Protein AF-A0A5C7SI36-F1 (afdb_monomer_lite)

Foldseek 3Di:
DWDDDPPDIDDPDDDQKDWDWDDDDPPIDIDMDGDDDD

Radius of gyration: 12.21 Å; chains: 1; bounding box: 29×19×30 Å

Sequence (38 aa):
NYRVQGDRYIVDTIFDKAILIAGVGRSQDRVTITRTGK

pLDDT: mean 91.68, std 5.78, range [60.66, 96.81]

Organism: Thauera aminoaromatica (NCBI:txid164330)

Secondary structure (DSSP, 8-state):
-EEEETTEEEESS--SEEEEEESSTT--EEEEEE----

Structure (mmCIF, N/CA/C/O backbone):
data_AF-A0A5C7SI36-F1
#
_entry.id   AF-A0A5C7SI36-F1
#
loop_
_atom_site.group_PDB
_atom_site.id
_atom_sit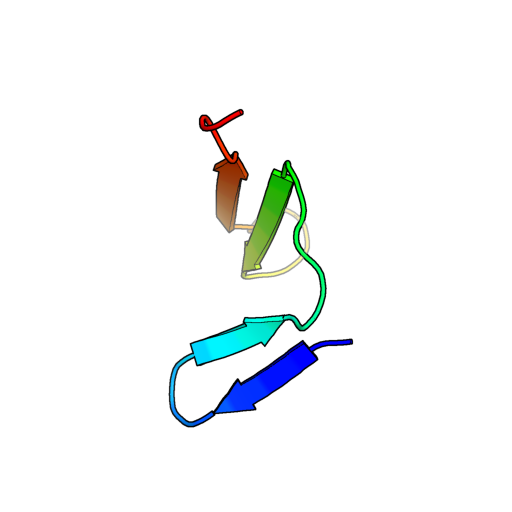e.type_symbol
_atom_site.label_atom_id
_atom_site.label_alt_id
_atom_site.label_comp_id
_atom_site.label_asym_id
_atom_site.label_entity_id
_atom_site.label_seq_id
_atom_site.pdbx_PDB_ins_code
_atom_site.Cartn_x
_atom_site.Cartn_y
_atom_site.Cartn_z
_atom_site.occupancy
_atom_site.B_iso_or_equiv
_atom_site.auth_seq_id
_atom_site.auth_comp_id
_atom_site.auth_asym_id
_atom_site.auth_atom_id
_atom_site.pdbx_PDB_model_num
ATOM 1 N N . ASN A 1 1 ? -10.071 -8.337 -0.646 1.00 87.00 1 ASN A N 1
ATOM 2 C CA . ASN A 1 1 ? -10.226 -7.976 -2.072 1.00 87.00 1 ASN A CA 1
ATOM 3 C C . ASN A 1 1 ? -9.521 -6.672 -2.353 1.00 87.00 1 ASN A C 1
ATOM 5 O O . ASN A 1 1 ? -9.539 -5.791 -1.499 1.00 87.00 1 ASN A O 1
ATOM 9 N N . TYR A 1 2 ? -8.884 -6.575 -3.518 1.00 88.44 2 TYR A N 1
ATOM 10 C CA . TYR A 1 2 ? -8.309 -5.329 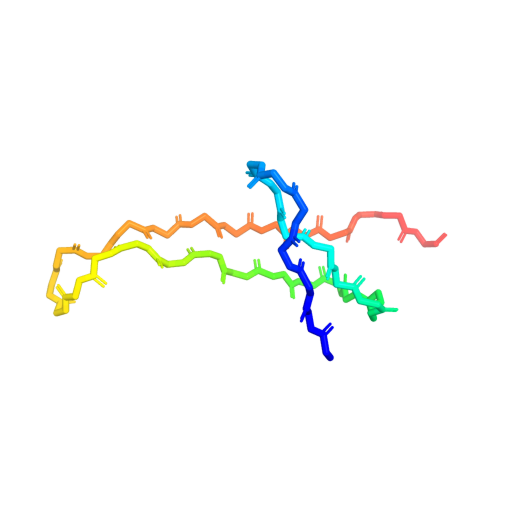-4.005 1.00 88.44 2 TYR A CA 1
ATOM 11 C C . TYR A 1 2 ? -8.765 -5.075 -5.438 1.00 88.44 2 TYR A C 1
ATOM 13 O O . TYR A 1 2 ? -9.080 -6.007 -6.179 1.00 88.44 2 TYR A O 1
ATOM 21 N N . ARG A 1 3 ? -8.812 -3.803 -5.811 1.00 94.19 3 ARG A N 1
ATOM 22 C CA . ARG A 1 3 ? -9.164 -3.328 -7.146 1.00 94.19 3 ARG A CA 1
ATOM 23 C C . ARG A 1 3 ? -8.103 -2.332 -7.596 1.00 94.19 3 ARG A C 1
ATOM 25 O O . ARG A 1 3 ? -7.552 -1.606 -6.772 1.00 94.19 3 ARG A O 1
ATOM 32 N N . VAL A 1 4 ? -7.807 -2.308 -8.889 1.00 93.38 4 VAL A N 1
ATOM 33 C CA . VAL A 1 4 ? -6.895 -1.321 -9.480 1.00 93.38 4 VAL A CA 1
ATOM 34 C C . VAL A 1 4 ? -7.726 -0.162 -10.011 1.00 93.38 4 VAL A C 1
ATOM 36 O O . VAL A 1 4 ? -8.706 -0.383 -10.721 1.00 93.38 4 VAL A O 1
ATOM 39 N N . GLN A 1 5 ? -7.340 1.066 -9.676 1.00 95.44 5 GLN A N 1
ATOM 40 C CA . GLN A 1 5 ? -7.936 2.277 -10.228 1.00 95.44 5 GLN A CA 1
ATOM 41 C C . GLN A 1 5 ? -6.820 3.220 -10.678 1.00 95.44 5 GLN A C 1
ATOM 43 O O . GLN A 1 5 ? -6.193 3.881 -9.855 1.00 95.44 5 GLN A O 1
ATOM 48 N N . GLY A 1 6 ? -6.573 3.288 -11.987 1.00 95.31 6 GLY A N 1
ATOM 49 C CA . GLY A 1 6 ? -5.464 4.073 -12.529 1.00 95.31 6 GLY A CA 1
ATOM 50 C C . GLY A 1 6 ? -4.119 3.580 -11.990 1.00 95.31 6 GLY A C 1
ATOM 51 O O . GLY A 1 6 ? -3.716 2.457 -12.275 1.00 95.31 6 GLY A O 1
ATOM 52 N N . ASP A 1 7 ? -3.457 4.418 -11.197 1.00 94.12 7 ASP A N 1
ATOM 53 C CA . ASP A 1 7 ? -2.123 4.203 -10.630 1.00 94.12 7 ASP A CA 1
ATOM 54 C C . ASP A 1 7 ? -2.121 3.672 -9.185 1.00 94.12 7 ASP A C 1
ATOM 56 O O . ASP A 1 7 ? -1.056 3.521 -8.585 1.00 94.12 7 ASP A O 1
ATOM 60 N N . ARG A 1 8 ? -3.293 3.382 -8.603 1.00 92.06 8 ARG A N 1
ATOM 61 C CA . ARG A 1 8 ? -3.412 2.957 -7.200 1.00 92.06 8 ARG A CA 1
ATOM 62 C C . ARG A 1 8 ? -4.214 1.676 -7.019 1.00 92.06 8 ARG A C 1
ATOM 64 O O . ARG A 1 8 ? -5.130 1.363 -7.782 1.00 92.06 8 ARG A O 1
ATOM 71 N N . TYR A 1 9 ? -3.906 0.981 -5.930 1.00 90.75 9 TYR A N 1
ATOM 72 C CA . TYR A 1 9 ? -4.671 -0.159 -5.441 1.00 90.75 9 TYR A CA 1
ATOM 73 C C . TYR A 1 9 ? -5.643 0.300 -4.357 1.00 90.75 9 TYR A C 1
ATOM 75 O O . TYR A 1 9 ? -5.245 0.933 -3.381 1.00 90.75 9 TYR A O 1
ATOM 83 N N . ILE A 1 10 ? -6.915 -0.043 -4.521 1.00 91.88 10 ILE A N 1
ATOM 84 C CA . ILE A 1 10 ? -7.957 0.165 -3.518 1.00 91.88 10 ILE A CA 1
ATOM 85 C C . ILE A 1 10 ? -8.225 -1.176 -2.860 1.00 91.88 10 ILE A C 1
ATOM 87 O O . ILE A 1 10 ? -8.602 -2.139 -3.526 1.00 91.88 10 ILE A O 1
ATOM 91 N N . VAL A 1 11 ? -8.011 -1.235 -1.552 1.00 91.00 11 VAL A N 1
ATOM 92 C CA . VAL A 1 11 ? -8.277 -2.420 -0.740 1.00 91.00 11 VAL A CA 1
ATOM 93 C C . VAL A 1 11 ? -9.523 -2.138 0.080 1.00 91.00 11 VAL A C 1
ATOM 95 O O . VAL A 1 11 ? -9.579 -1.146 0.799 1.00 91.00 11 VAL A O 1
ATOM 98 N N . ASP A 1 12 ? -10.522 -3.010 -0.032 1.00 89.88 12 ASP A N 1
ATOM 99 C CA . ASP A 1 12 ? -11.814 -2.807 0.640 1.00 89.88 12 ASP A CA 1
ATOM 100 C C . ASP A 1 12 ? -11.733 -3.064 2.159 1.00 89.88 12 ASP A C 1
ATOM 102 O O . ASP A 1 12 ? -12.629 -2.702 2.914 1.00 89.88 12 ASP A O 1
ATOM 106 N N . THR A 1 13 ? -10.658 -3.706 2.620 1.00 88.75 13 THR A N 1
ATOM 107 C CA . THR A 1 13 ? -10.443 -4.083 4.019 1.00 88.75 13 THR A CA 1
ATOM 108 C C . THR A 1 13 ? -9.429 -3.152 4.673 1.00 88.75 13 THR A C 1
ATOM 110 O O . THR A 1 13 ? -8.331 -2.967 4.150 1.00 88.75 13 THR A O 1
ATOM 113 N N . ILE A 1 14 ? -9.769 -2.622 5.849 1.00 88.00 14 ILE A N 1
ATOM 114 C CA . ILE A 1 14 ? -8.813 -1.913 6.704 1.00 88.00 14 ILE A CA 1
ATOM 115 C C . ILE A 1 14 ? -7.894 -2.937 7.374 1.00 88.00 14 ILE A C 1
ATOM 117 O O . ILE A 1 14 ? -8.364 -3.900 7.976 1.00 88.00 14 ILE A O 1
ATOM 121 N N . PHE A 1 15 ? -6.587 -2.721 7.270 1.00 89.00 15 PHE A N 1
ATOM 122 C CA . PHE A 1 15 ? -5.552 -3.544 7.888 1.00 89.00 15 PHE A CA 1
ATOM 123 C C . PHE A 1 15 ? -4.631 -2.673 8.743 1.00 89.00 15 PHE A C 1
ATOM 125 O O . PHE A 1 15 ? -4.385 -1.508 8.427 1.00 89.00 15 PHE A O 1
ATOM 132 N N . ASP A 1 16 ? -4.069 -3.258 9.798 1.00 93.62 16 ASP A N 1
ATOM 133 C CA . ASP A 1 16 ? -3.085 -2.564 10.636 1.00 93.62 16 ASP A CA 1
ATOM 134 C C . ASP A 1 16 ? -1.704 -2.520 9.983 1.00 93.62 16 ASP A C 1
ATOM 136 O O . ASP A 1 16 ? -0.901 -1.633 10.267 1.00 93.62 16 ASP A O 1
ATOM 140 N N . LYS A 1 17 ? -1.424 -3.468 9.083 1.00 93.12 17 LYS A N 1
ATOM 141 C CA . LYS A 1 17 ? -0.149 -3.583 8.383 1.00 93.12 17 LYS A CA 1
ATOM 142 C C . LYS A 1 17 ? -0.343 -4.079 6.955 1.00 93.12 17 LYS A C 1
ATOM 144 O O . LYS A 1 17 ? -1.010 -5.086 6.738 1.00 93.12 17 LYS A O 1
ATO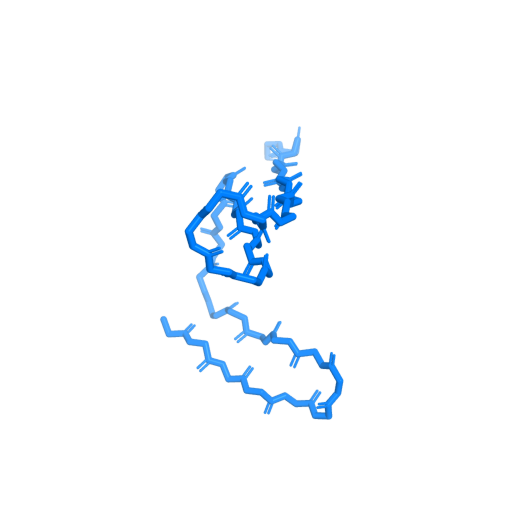M 149 N N . ALA A 1 18 ? 0.312 -3.423 6.003 1.00 92.00 18 ALA A N 1
ATOM 150 C CA . ALA A 1 18 ? 0.493 -3.916 4.641 1.00 92.00 18 ALA A CA 1
ATOM 151 C C . ALA A 1 18 ? 1.961 -3.888 4.238 1.00 92.00 18 ALA A C 1
ATOM 153 O O . ALA A 1 18 ? 2.754 -3.087 4.734 1.00 92.00 18 ALA A O 1
ATOM 154 N N . ILE A 1 19 ? 2.311 -4.781 3.316 1.00 93.50 19 ILE A N 1
ATOM 155 C CA . ILE A 1 19 ? 3.657 -4.901 2.773 1.00 93.50 19 ILE A CA 1
ATOM 156 C C . ILE A 1 19 ? 3.543 -4.937 1.252 1.00 93.50 19 ILE A C 1
ATOM 158 O O . ILE A 1 19 ? 2.966 -5.869 0.696 1.00 93.50 19 ILE A O 1
ATOM 162 N N . LEU A 1 20 ? 4.111 -3.932 0.593 1.00 92.44 20 LEU A N 1
ATOM 163 C CA . LEU A 1 20 ? 4.343 -3.933 -0.843 1.00 92.44 20 LEU A CA 1
ATOM 164 C C . LEU A 1 20 ? 5.714 -4.554 -1.111 1.00 92.44 20 LEU A C 1
ATOM 166 O O . LEU A 1 20 ? 6.694 -4.204 -0.450 1.00 92.44 20 LEU A O 1
ATO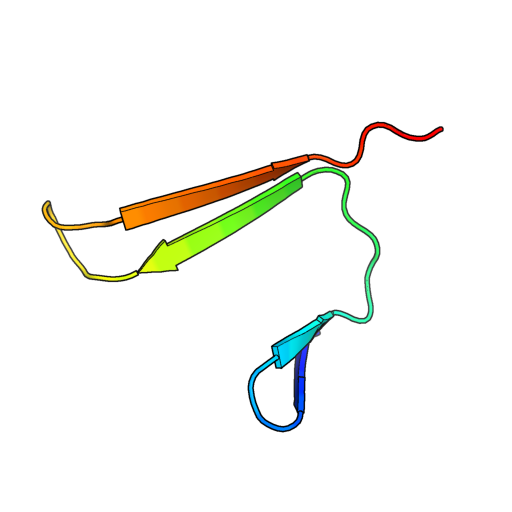M 170 N N . ILE A 1 21 ? 5.770 -5.473 -2.072 1.00 94.62 21 ILE A N 1
ATOM 171 C CA . ILE A 1 21 ? 7.001 -6.126 -2.513 1.00 94.62 21 ILE A CA 1
ATOM 172 C C . ILE A 1 21 ? 7.101 -5.954 -4.027 1.00 94.62 21 ILE A C 1
ATOM 174 O O . ILE A 1 21 ? 6.189 -6.363 -4.744 1.00 94.62 21 ILE A O 1
ATOM 178 N N . ALA A 1 22 ? 8.196 -5.370 -4.505 1.00 94.69 22 ALA A N 1
ATOM 179 C CA . ALA A 1 22 ? 8.531 -5.290 -5.922 1.00 94.69 22 ALA A CA 1
ATOM 180 C C . ALA A 1 22 ? 9.757 -6.162 -6.215 1.00 94.69 22 ALA A C 1
ATOM 182 O O . ALA A 1 22 ? 10.691 -6.203 -5.421 1.00 94.69 22 ALA A O 1
ATOM 183 N N . GLY A 1 23 ? 9.754 -6.867 -7.347 1.00 94.62 23 GLY A N 1
ATOM 184 C CA . GLY A 1 23 ? 10.843 -7.765 -7.741 1.00 94.62 23 GLY A CA 1
ATOM 185 C C . GLY A 1 23 ? 10.686 -9.211 -7.253 1.00 94.62 23 GLY A C 1
ATOM 186 O O . GLY A 1 23 ? 9.675 -9.606 -6.667 1.00 94.62 23 GLY A O 1
ATOM 187 N N . VAL A 1 24 ? 11.700 -10.032 -7.535 1.00 93.44 24 VAL A N 1
ATOM 188 C CA . VAL A 1 24 ? 11.702 -11.483 -7.278 1.00 93.44 24 VAL A CA 1
ATOM 189 C C . VAL A 1 24 ? 13.043 -11.955 -6.716 1.00 93.44 24 VAL A C 1
ATOM 191 O O . VAL A 1 24 ? 14.084 -11.329 -6.920 1.00 93.44 24 VAL A O 1
ATOM 194 N N . GLY A 1 25 ? 13.030 -13.087 -6.009 1.00 92.88 25 GLY A N 1
ATOM 195 C CA . GLY A 1 25 ? 14.240 -13.694 -5.455 1.00 92.88 25 GLY A CA 1
ATOM 196 C C . GLY A 1 25 ? 14.951 -12.783 -4.452 1.00 92.88 25 GLY A C 1
ATOM 197 O O . GLY A 1 25 ? 14.331 -12.261 -3.530 1.00 92.88 25 GLY A O 1
ATOM 198 N N . ARG A 1 26 ? 16.268 -12.611 -4.622 1.00 92.19 26 ARG A N 1
ATOM 199 C CA . ARG A 1 26 ? 17.105 -11.789 -3.728 1.00 92.19 26 ARG A CA 1
ATOM 200 C C . ARG A 1 26 ? 16.981 -10.281 -3.975 1.00 92.19 26 ARG A C 1
ATOM 202 O O . ARG A 1 26 ? 17.434 -9.510 -3.139 1.00 92.19 26 ARG A O 1
ATOM 209 N N . SER A 1 27 ? 16.375 -9.866 -5.083 1.00 93.62 27 SER A N 1
ATOM 210 C CA . SER A 1 27 ? 16.285 -8.462 -5.505 1.00 93.62 27 SER A CA 1
ATOM 211 C C . SER A 1 27 ? 14.887 -7.897 -5.252 1.00 93.62 27 SER A C 1
ATOM 213 O O . SER A 1 27 ? 14.256 -7.365 -6.161 1.00 93.62 27 SER A O 1
ATOM 215 N N . GLN A 1 28 ? 14.371 -8.090 -4.036 1.00 96.81 28 GLN A N 1
ATOM 216 C CA . GLN A 1 28 ? 13.057 -7.589 -3.642 1.00 96.81 28 GLN A CA 1
ATOM 217 C C . GLN A 1 28 ? 13.163 -6.263 -2.894 1.00 96.81 28 GLN A C 1
ATOM 219 O O . GLN A 1 28 ? 13.784 -6.202 -1.833 1.00 96.81 28 GLN A O 1
ATOM 224 N N . ASP A 1 29 ? 12.450 -5.256 -3.386 1.00 95.62 29 ASP A N 1
ATOM 225 C CA . ASP A 1 29 ? 12.234 -3.998 -2.683 1.00 95.62 29 ASP A CA 1
ATOM 226 C C . ASP A 1 29 ? 10.957 -4.088 -1.856 1.00 95.62 29 ASP A C 1
ATOM 228 O O . ASP A 1 29 ? 9.917 -4.551 -2.333 1.00 95.62 29 ASP A O 1
ATOM 232 N N . ARG A 1 30 ? 11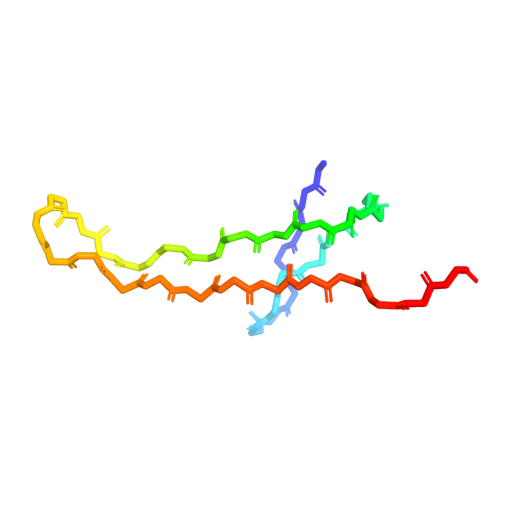.030 -3.665 -0.592 1.00 94.75 30 ARG A N 1
ATOM 233 C CA . ARG A 1 30 ? 9.940 -3.828 0.373 1.00 94.75 30 ARG A CA 1
ATOM 234 C C . ARG A 1 30 ? 9.554 -2.502 1.002 1.00 94.75 30 ARG A C 1
ATOM 236 O O . ARG A 1 30 ? 10.369 -1.862 1.657 1.00 94.75 30 ARG A O 1
ATOM 243 N N . VAL A 1 31 ? 8.275 -2.157 0.900 1.00 94.81 31 VAL A N 1
ATOM 244 C CA . VAL A 1 31 ? 7.682 -1.006 1.589 1.00 94.81 31 VAL A CA 1
ATOM 245 C C . VAL A 1 31 ? 6.631 -1.516 2.563 1.00 94.81 31 VAL A C 1
ATOM 247 O O . VAL A 1 31 ? 5.721 -2.246 2.179 1.00 94.81 31 VAL A O 1
ATOM 250 N N . THR A 1 32 ? 6.765 -1.162 3.841 1.00 95.38 32 THR A N 1
ATOM 251 C CA . THR A 1 32 ? 5.807 -1.546 4.889 1.00 95.38 32 THR A CA 1
ATOM 252 C C . THR A 1 32 ? 5.024 -0.321 5.332 1.00 95.38 32 THR A C 1
ATOM 254 O O . THR A 1 32 ? 5.619 0.695 5.679 1.00 95.38 32 THR A O 1
ATOM 257 N N . ILE A 1 33 ? 3.699 -0.436 5.348 1.00 92.81 33 ILE A N 1
ATOM 258 C CA . ILE A 1 33 ? 2.787 0.592 5.848 1.00 92.81 33 ILE A CA 1
ATOM 259 C C . ILE A 1 33 ? 2.119 0.041 7.103 1.00 92.81 33 ILE A C 1
ATOM 261 O O . ILE A 1 33 ? 1.573 -1.062 7.072 1.00 92.81 33 ILE A O 1
ATOM 265 N N . THR A 1 34 ? 2.152 0.816 8.186 1.00 95.50 34 THR A N 1
ATOM 266 C CA . THR A 1 34 ? 1.509 0.479 9.461 1.00 95.50 34 THR A CA 1
ATOM 267 C C . THR A 1 34 ? 0.521 1.579 9.826 1.00 95.50 34 THR A C 1
ATOM 269 O O . THR A 1 34 ? 0.882 2.757 9.825 1.00 95.50 34 THR A O 1
ATOM 272 N N . ARG A 1 35 ? -0.722 1.213 10.148 1.00 91.12 35 ARG A N 1
ATOM 273 C CA . ARG A 1 35 ? -1.733 2.148 10.656 1.00 91.12 35 ARG A CA 1
ATOM 274 C C . ARG A 1 35 ? -1.394 2.499 12.107 1.00 91.12 35 ARG A C 1
ATOM 276 O O . ARG A 1 35 ? -1.179 1.612 12.924 1.00 91.12 35 ARG A O 1
ATOM 283 N N . THR A 1 36 ? -1.341 3.790 12.429 1.00 92.50 36 THR A N 1
ATOM 284 C CA . THR A 1 36 ? -0.965 4.284 13.770 1.00 92.50 36 THR A CA 1
ATOM 285 C C . THR A 1 36 ? -2.131 4.882 14.562 1.00 92.50 36 THR A C 1
ATOM 287 O O . THR A 1 36 ? -1.967 5.210 15.734 1.00 92.50 36 THR A O 1
ATOM 290 N N . GLY A 1 37 ? -3.311 5.021 13.949 1.00 83.75 37 GLY A N 1
ATOM 291 C CA . GLY A 1 37 ? -4.519 5.516 14.616 1.00 83.75 37 GLY A CA 1
ATOM 292 C C . GLY A 1 37 ? -5.304 4.395 15.299 1.00 83.75 37 GLY A C 1
ATOM 293 O O . GLY A 1 37 ? -5.418 3.309 14.731 1.00 83.75 37 GLY A O 1
ATOM 294 N N . LYS A 1 38 ? -5.853 4.671 16.490 1.00 60.66 38 LYS A N 1
ATOM 295 C 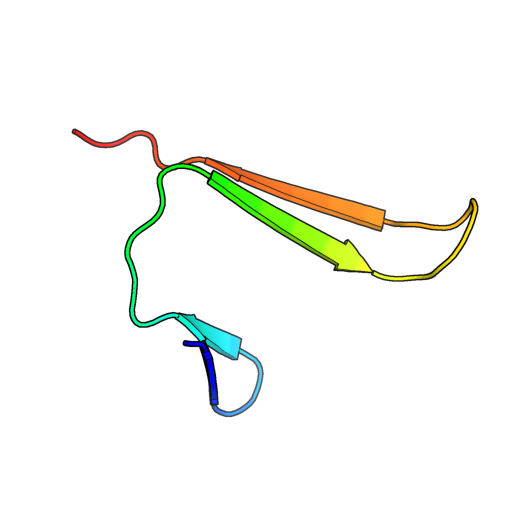CA . LYS A 1 38 ? -6.913 3.857 17.103 1.00 60.66 38 LYS A CA 1
ATOM 296 C C . LYS A 1 38 ? -8.233 4.219 16.431 1.00 60.66 38 LYS A C 1
ATOM 298 O O . LYS A 1 38 ? -8.692 5.355 16.660 1.00 60.66 38 LYS A O 1
#